Protein AF-A0AAV2RUH4-F1 (afdb_monomer_lite)

Radius o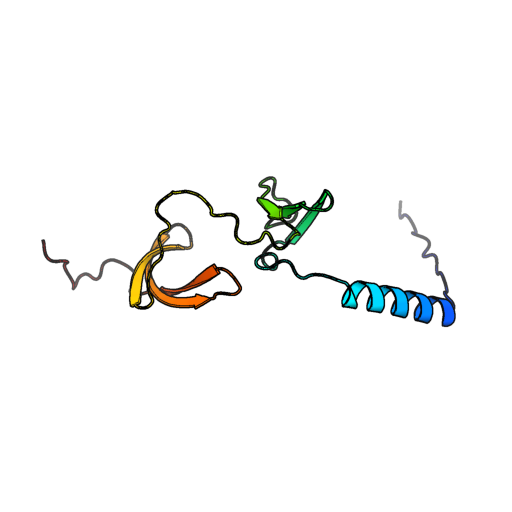f gyration: 24.61 Å; chains: 1; bounding box: 51×35×74 Å

Structure (mmCIF, N/CA/C/O backbone):
data_AF-A0AAV2RUH4-F1
#
_entry.id   AF-A0AAV2RUH4-F1
#
loop_
_atom_site.group_PDB
_atom_site.id
_atom_site.type_symbol
_atom_site.label_atom_id
_atom_site.label_alt_id
_atom_site.label_comp_id
_atom_site.label_asym_id
_atom_site.label_entity_id
_atom_site.label_seq_id
_atom_site.pdbx_PDB_ins_code
_atom_site.Cartn_x
_atom_site.Cartn_y
_atom_site.Cartn_z
_atom_site.occupancy
_atom_site.B_iso_or_equiv
_atom_site.auth_seq_id
_atom_site.auth_comp_id
_atom_site.auth_asym_id
_atom_site.auth_atom_id
_atom_site.pdbx_PDB_model_num
ATOM 1 N N . MET A 1 1 ? 23.364 14.547 37.723 1.00 44.81 1 MET A N 1
ATOM 2 C CA . MET A 1 1 ? 22.015 14.873 38.235 1.00 44.81 1 MET A CA 1
ATOM 3 C C . MET A 1 1 ? 21.035 13.897 37.581 1.00 44.81 1 MET A C 1
ATOM 5 O O . MET A 1 1 ? 20.852 13.983 36.377 1.00 44.81 1 MET A O 1
ATOM 9 N N . LYS A 1 2 ? 20.534 12.875 38.295 1.00 50.53 2 LYS A N 1
ATOM 10 C CA . LYS A 1 2 ? 19.607 11.876 37.722 1.00 50.53 2 LYS A CA 1
ATOM 11 C C . LYS A 1 2 ? 18.180 12.413 37.831 1.00 50.53 2 LYS A C 1
ATOM 13 O O . LYS A 1 2 ? 17.693 12.605 38.940 1.00 50.53 2 LYS A O 1
ATOM 18 N N . ILE A 1 3 ? 17.533 12.666 36.697 1.00 58.00 3 ILE A N 1
ATOM 19 C CA . ILE A 1 3 ? 16.111 13.018 36.646 1.00 58.00 3 ILE A CA 1
ATOM 20 C C . ILE A 1 3 ? 15.331 11.728 36.913 1.00 58.00 3 ILE A C 1
ATOM 22 O O . ILE A 1 3 ? 15.290 10.832 36.073 1.00 58.00 3 ILE A O 1
ATOM 26 N N . LEU A 1 4 ? 14.767 11.600 38.112 1.00 60.28 4 LEU A N 1
ATOM 27 C CA . LEU A 1 4 ? 13.816 10.538 38.429 1.00 60.28 4 LEU A CA 1
ATOM 28 C C . LEU A 1 4 ? 12.489 10.882 37.746 1.00 60.28 4 LEU A C 1
ATOM 30 O O . LEU A 1 4 ? 11.721 11.704 38.241 1.00 60.28 4 LEU A O 1
ATOM 34 N N . VAL A 1 5 ? 12.236 10.279 36.584 1.00 73.69 5 VAL A N 1
ATOM 35 C CA . VAL A 1 5 ? 10.943 10.393 35.901 1.00 73.69 5 VAL A CA 1
ATOM 36 C C . VAL A 1 5 ? 9.909 9.633 36.731 1.00 73.69 5 VAL A C 1
ATOM 38 O O . VAL A 1 5 ? 9.961 8.410 36.855 1.00 73.69 5 VAL A O 1
ATOM 41 N N . LYS A 1 6 ? 8.985 10.368 37.354 1.00 79.44 6 LYS A N 1
ATOM 42 C CA . LYS A 1 6 ? 7.895 9.800 38.151 1.00 79.44 6 LYS A CA 1
ATOM 43 C C . LYS A 1 6 ? 6.882 9.154 37.204 1.00 79.44 6 LYS A C 1
ATOM 45 O O . LYS A 1 6 ? 6.130 9.856 36.534 1.00 79.44 6 LYS A O 1
ATOM 50 N N . ILE A 1 7 ? 6.867 7.824 37.146 1.00 79.88 7 ILE A N 1
ATOM 51 C CA . ILE A 1 7 ? 5.906 7.076 36.325 1.00 79.88 7 ILE A CA 1
ATOM 52 C C . ILE A 1 7 ? 4.499 7.324 36.879 1.00 79.88 7 ILE A C 1
ATOM 54 O O . ILE A 1 7 ? 4.188 6.949 38.011 1.00 79.88 7 ILE A O 1
ATOM 58 N N . THR A 1 8 ? 3.661 7.986 36.086 1.00 83.88 8 THR A N 1
ATOM 59 C CA . THR A 1 8 ? 2.248 8.224 36.391 1.00 83.88 8 THR A CA 1
ATOM 60 C C . THR A 1 8 ? 1.438 7.051 35.847 1.00 83.88 8 THR A C 1
ATOM 62 O O . THR A 1 8 ? 1.602 6.675 34.689 1.00 83.88 8 THR A O 1
ATOM 65 N N . LYS A 1 9 ? 0.603 6.436 36.688 1.00 84.62 9 LYS A N 1
ATOM 66 C CA . LYS A 1 9 ? -0.312 5.370 36.267 1.00 84.62 9 LYS A CA 1
ATOM 67 C C . LYS A 1 9 ? -1.702 5.962 36.107 1.00 84.62 9 LYS A C 1
ATOM 69 O O . LYS A 1 9 ? -2.165 6.666 37.002 1.00 84.62 9 LYS A O 1
ATOM 74 N N . PHE A 1 10 ? -2.348 5.636 34.999 1.00 85.12 10 PHE A N 1
ATOM 75 C CA . PHE A 1 10 ? -3.746 5.950 34.746 1.00 85.12 10 PHE A CA 1
ATOM 76 C C . PHE A 1 10 ? -4.509 4.636 34.634 1.00 85.12 10 PHE A C 1
ATOM 78 O O . PHE A 1 10 ? -3.966 3.638 34.159 1.00 85.12 10 PHE A O 1
ATOM 85 N N . TYR A 1 11 ? -5.745 4.642 35.112 1.00 87.94 11 TYR A N 1
ATOM 86 C CA . TYR A 1 11 ? -6.662 3.517 35.011 1.00 87.94 11 TYR A CA 1
ATOM 87 C C . TYR A 1 11 ? -7.852 3.971 34.176 1.00 87.94 11 TYR A C 1
ATOM 89 O O . TYR A 1 11 ? -8.235 5.139 34.230 1.00 87.94 11 TYR A O 1
ATOM 97 N N . THR A 1 12 ? -8.408 3.053 33.403 1.00 92.06 12 THR A N 1
ATOM 98 C CA . THR A 1 12 ? -9.598 3.276 32.584 1.00 92.06 12 THR A CA 1
ATOM 99 C C . THR A 1 12 ? -10.623 2.211 32.942 1.00 92.06 12 THR A C 1
ATOM 101 O O . THR A 1 12 ? -10.251 1.143 33.444 1.00 92.06 12 THR A O 1
ATOM 104 N N . SER A 1 13 ? -11.904 2.522 32.769 1.00 94.69 13 SER A N 1
ATOM 105 C CA . SER A 1 13 ? -12.959 1.547 33.014 1.00 94.69 13 SER A CA 1
ATOM 106 C C . SER A 1 13 ? -13.032 0.539 31.864 1.00 94.69 13 SER A C 1
ATOM 108 O O . SER A 1 13 ? -12.557 0.793 30.758 1.00 94.69 13 SER A O 1
ATOM 110 N N . TYR A 1 14 ? -13.637 -0.619 32.122 1.00 94.62 14 TYR A N 1
ATOM 111 C CA . TYR A 1 14 ? -13.912 -1.589 31.061 1.00 94.62 14 TYR A CA 1
ATOM 112 C C . TYR A 1 14 ? -14.883 -1.018 30.015 1.00 94.62 14 TYR A C 1
ATOM 114 O O . TYR A 1 14 ? -14.706 -1.235 28.822 1.00 94.62 14 TYR A O 1
ATOM 122 N N . GLU A 1 15 ? -15.854 -0.224 30.466 1.00 95.44 15 GLU A N 1
ATOM 123 C CA . GLU A 1 15 ? -16.843 0.447 29.617 1.00 95.44 15 GLU A CA 1
ATOM 124 C C . GLU A 1 15 ? -16.182 1.428 28.633 1.00 95.44 15 GLU A C 1
ATOM 126 O O . GLU A 1 15 ? -16.563 1.487 27.464 1.00 95.44 15 GLU A O 1
ATOM 131 N N . ASP A 1 16 ? -15.154 2.163 29.074 1.00 93.44 16 ASP A N 1
ATOM 132 C CA . ASP A 1 16 ? -14.375 3.053 28.203 1.00 93.44 16 ASP A CA 1
ATOM 133 C C . ASP A 1 16 ? -13.618 2.265 27.124 1.00 93.44 16 ASP A C 1
ATOM 135 O O . ASP A 1 16 ? -13.569 2.688 25.968 1.00 93.44 16 ASP A O 1
ATOM 139 N N . ILE A 1 17 ? -13.049 1.108 27.489 1.00 93.75 17 ILE A N 1
ATOM 140 C CA . ILE A 1 17 ? -12.335 0.228 26.552 1.00 93.75 17 ILE A CA 1
ATOM 141 C C . ILE A 1 17 ? -13.299 -0.297 25.489 1.00 93.75 17 ILE A C 1
ATOM 143 O O . ILE A 1 17 ? -13.013 -0.182 24.299 1.00 93.75 17 ILE A O 1
ATOM 147 N N . GLU A 1 18 ? -14.448 -0.828 25.907 1.00 96.25 18 GLU A N 1
ATOM 148 C CA . GLU A 1 18 ? -15.460 -1.384 25.003 1.00 96.25 18 GLU A CA 1
ATOM 149 C C . GLU A 1 18 ? -16.012 -0.311 24.051 1.00 96.25 18 GLU A C 1
ATOM 151 O O . GLU A 1 18 ? -16.189 -0.539 22.851 1.00 96.25 18 GLU A O 1
ATOM 156 N N . LYS A 1 19 ? -16.236 0.904 24.559 1.00 95.56 19 LYS A N 1
ATOM 157 C CA . LYS A 1 19 ? -16.671 2.035 23.738 1.00 95.56 19 LYS A CA 1
ATOM 158 C C . LYS A 1 19 ? -15.637 2.396 22.671 1.00 95.56 19 LYS A C 1
ATOM 160 O O . LYS A 1 19 ? -16.009 2.584 21.512 1.00 95.56 19 LYS A O 1
ATOM 165 N N . GLU A 1 20 ? -14.359 2.489 23.031 1.00 94.94 20 GLU A N 1
ATOM 166 C CA . GLU A 1 20 ? -13.296 2.792 22.068 1.00 94.94 20 GLU A CA 1
ATOM 167 C C . GLU A 1 20 ? -13.091 1.664 21.054 1.00 94.94 20 GLU A C 1
ATOM 169 O O . GLU A 1 20 ? -12.915 1.937 19.866 1.00 94.94 20 GLU A O 1
ATOM 174 N N . GLU A 1 21 ? -13.190 0.405 21.483 1.00 95.12 21 GLU A N 1
ATOM 175 C CA . GLU A 1 21 ? -13.125 -0.757 20.595 1.00 95.12 21 GLU A CA 1
ATOM 176 C C . GLU A 1 21 ? -14.215 -0.690 19.517 1.00 95.12 21 GLU A C 1
ATOM 178 O O . GLU A 1 21 ? -13.927 -0.823 18.324 1.00 95.12 21 GLU A O 1
ATOM 183 N N . ASN A 1 22 ? -15.450 -0.363 19.906 1.00 95.81 22 ASN A N 1
ATOM 184 C CA . ASN A 1 22 ? -16.552 -0.171 18.966 1.00 95.81 22 ASN A CA 1
ATOM 185 C C . ASN A 1 22 ? -16.283 0.974 17.975 1.00 95.81 22 ASN A C 1
ATOM 187 O O . ASN A 1 22 ? -16.479 0.806 16.771 1.00 95.81 22 ASN A O 1
ATOM 191 N N . ILE A 1 23 ? -15.762 2.116 18.439 1.00 94.94 23 ILE A N 1
ATOM 192 C CA . ILE A 1 23 ? -15.433 3.261 17.571 1.00 94.94 23 ILE A CA 1
ATOM 193 C C . ILE A 1 23 ? -14.305 2.907 16.588 1.00 94.94 23 ILE A C 1
ATOM 195 O O . ILE A 1 23 ? -14.308 3.354 15.437 1.00 94.94 23 ILE A O 1
ATOM 199 N N . VAL A 1 24 ? -13.305 2.137 17.020 1.00 94.38 24 VAL A N 1
ATOM 200 C CA . VAL A 1 24 ? -12.217 1.671 16.148 1.00 94.38 24 VAL A CA 1
ATOM 201 C C . VAL A 1 24 ? -12.748 0.693 15.102 1.00 94.38 24 VAL A C 1
ATOM 203 O O . VAL A 1 24 ? -12.446 0.866 13.922 1.00 94.38 24 VAL A O 1
ATOM 206 N N . ASN A 1 25 ? -13.587 -0.266 15.495 1.00 94.38 25 ASN A N 1
ATOM 207 C CA . ASN A 1 25 ? -14.193 -1.240 14.583 1.00 94.38 25 ASN A CA 1
ATOM 208 C C . ASN A 1 25 ? -15.122 -0.576 13.557 1.00 94.38 25 ASN A C 1
ATOM 210 O O . ASN A 1 25 ? -15.081 -0.889 12.363 1.00 94.38 25 ASN A O 1
ATOM 214 N N . GLU A 1 26 ? -15.920 0.402 13.984 1.00 94.81 26 GLU A N 1
ATOM 215 C CA . GLU A 1 26 ? -16.731 1.212 13.078 1.00 94.81 26 GLU A CA 1
ATOM 216 C C . GLU A 1 26 ? -15.880 2.011 12.093 1.00 94.81 26 GLU A C 1
ATOM 218 O O . GLU A 1 26 ? -16.200 2.073 10.907 1.00 94.81 26 GLU A O 1
ATOM 223 N N . ARG A 1 27 ? -14.790 2.630 12.563 1.00 90.75 27 ARG A N 1
ATOM 224 C CA . ARG A 1 27 ? -13.871 3.341 11.671 1.00 90.75 27 ARG A CA 1
ATOM 225 C C . ARG A 1 27 ? -13.271 2.374 10.669 1.00 90.75 27 ARG A C 1
ATOM 227 O O . ARG A 1 27 ? -13.384 2.630 9.479 1.00 90.75 27 ARG A O 1
ATOM 234 N N . PHE A 1 28 ? -12.711 1.259 11.133 1.00 90.31 28 PHE A N 1
ATOM 235 C CA . PHE A 1 28 ? -12.067 0.253 10.292 1.00 90.31 28 PHE A CA 1
ATOM 236 C C . PHE A 1 28 ? -13.007 -0.296 9.212 1.00 90.31 28 PHE A C 1
ATOM 238 O O . PHE A 1 28 ? -12.633 -0.354 8.046 1.00 90.31 28 PHE A O 1
ATOM 245 N N . SER A 1 29 ? -14.254 -0.616 9.569 1.00 89.75 29 SER A N 1
ATOM 246 C CA . SER A 1 29 ? -15.260 -1.101 8.611 1.00 89.75 29 SER A CA 1
ATOM 247 C C . SER A 1 29 ? -15.685 -0.059 7.569 1.00 89.75 29 SER A C 1
ATOM 249 O O . SER A 1 29 ? -16.043 -0.429 6.453 1.00 89.75 29 SER A O 1
ATOM 251 N N . LYS A 1 30 ? -15.619 1.237 7.898 1.00 87.00 30 LYS A N 1
ATOM 252 C CA . LYS A 1 30 ? -15.915 2.351 6.979 1.00 87.00 30 LYS A CA 1
ATOM 253 C C . LYS A 1 30 ? -14.684 2.831 6.192 1.00 87.00 30 LYS A C 1
ATOM 255 O O . LYS A 1 30 ? -14.819 3.710 5.342 1.00 87.00 30 LYS A O 1
ATOM 260 N N . CYS A 1 31 ? -13.489 2.305 6.475 1.00 83.25 31 CYS A N 1
ATOM 261 C CA . CYS A 1 31 ? -12.257 2.694 5.787 1.00 83.25 31 CYS A CA 1
ATOM 262 C C . CYS A 1 31 ? -12.272 2.260 4.319 1.00 83.25 31 CYS A C 1
ATOM 264 O O . CYS A 1 31 ? -12.768 1.190 3.974 1.00 83.25 31 CYS A O 1
ATOM 266 N N . ILE A 1 32 ? -11.626 3.053 3.465 1.00 80.75 32 ILE A N 1
ATOM 267 C CA . ILE A 1 32 ? -11.335 2.689 2.077 1.00 80.75 32 ILE A CA 1
ATOM 268 C C . ILE A 1 32 ? -9.834 2.431 1.970 1.00 80.75 32 ILE A C 1
ATOM 270 O O . ILE A 1 32 ? -9.022 3.246 2.411 1.00 80.75 32 ILE A O 1
ATOM 274 N N . THR A 1 33 ? -9.457 1.297 1.386 1.00 81.44 33 THR A N 1
ATOM 275 C CA . THR A 1 33 ? -8.063 1.009 1.051 1.00 81.44 33 THR A CA 1
ATOM 276 C C . THR A 1 33 ? -7.682 1.731 -0.237 1.00 81.44 33 THR A C 1
ATOM 278 O O . THR A 1 33 ? -8.385 1.646 -1.243 1.00 81.44 33 THR A O 1
ATOM 281 N N . ILE A 1 34 ? -6.551 2.435 -0.218 1.00 81.12 34 ILE A N 1
ATOM 282 C CA . ILE A 1 34 ? -6.008 3.101 -1.405 1.00 81.12 34 ILE A CA 1
ATOM 283 C C . ILE A 1 34 ? -4.964 2.152 -2.022 1.00 81.12 34 ILE A C 1
ATOM 285 O O . ILE A 1 34 ? -3.963 1.856 -1.359 1.00 81.12 34 ILE A O 1
ATOM 289 N N . PRO A 1 35 ? -5.172 1.622 -3.239 1.00 76.00 35 PRO A N 1
ATOM 290 C CA . PRO A 1 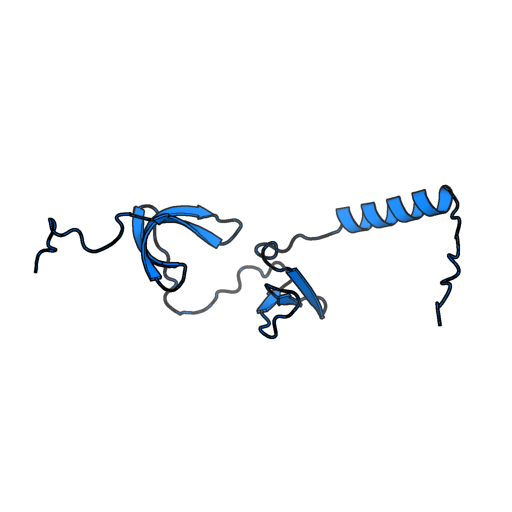35 ? -4.238 0.681 -3.860 1.00 76.00 35 PRO A CA 1
ATOM 291 C C . PRO A 1 35 ? -2.861 1.321 -4.098 1.00 76.00 35 PRO A C 1
ATOM 293 O O . PRO A 1 35 ? -2.723 2.542 -4.176 1.00 76.00 35 PRO A O 1
ATOM 296 N N . GLY A 1 36 ? -1.812 0.494 -4.144 1.00 76.38 36 GLY A N 1
ATOM 297 C CA . GLY A 1 36 ? -0.431 0.952 -4.357 1.00 76.38 36 GLY A CA 1
ATOM 298 C C . GLY A 1 36 ? 0.195 1.745 -3.198 1.00 76.38 36 GLY A C 1
ATOM 299 O O . GLY A 1 36 ? 1.325 2.209 -3.323 1.00 76.38 36 GLY A O 1
ATOM 300 N N . THR A 1 37 ? -0.495 1.898 -2.058 1.00 81.12 37 THR A N 1
ATOM 301 C CA . THR A 1 37 ? 0.011 2.695 -0.923 1.00 81.12 37 THR A CA 1
ATOM 302 C C . THR A 1 37 ? 0.810 1.913 0.120 1.00 81.12 37 THR A C 1
ATOM 304 O O . THR A 1 37 ? 1.475 2.513 0.959 1.00 81.12 37 THR A O 1
ATOM 307 N N . ARG A 1 38 ? 0.816 0.575 0.056 1.00 80.50 38 ARG A N 1
ATOM 308 C CA . ARG A 1 38 ? 1.487 -0.288 1.052 1.00 80.50 38 ARG A CA 1
ATOM 309 C C . ARG A 1 38 ? 3.004 -0.099 1.135 1.00 80.50 38 ARG A C 1
ATOM 311 O O . ARG A 1 38 ? 3.584 -0.424 2.163 1.00 80.50 38 ARG A O 1
ATOM 318 N N . LYS A 1 39 ? 3.638 0.388 0.065 1.00 83.38 39 LYS A N 1
ATOM 319 C CA . LYS A 1 39 ? 5.092 0.604 0.012 1.00 83.38 39 LYS A CA 1
ATOM 320 C C . LYS A 1 39 ? 5.558 1.852 0.769 1.00 83.38 39 LYS A C 1
ATOM 322 O O . LYS A 1 39 ? 6.747 1.983 1.032 1.00 83.38 39 LYS A O 1
ATOM 327 N N . TYR A 1 40 ? 4.646 2.764 1.105 1.00 86.62 40 TYR A N 1
ATOM 328 C CA . TYR A 1 40 ? 4.991 4.029 1.747 1.00 86.62 40 TYR A CA 1
ATOM 329 C C . TYR A 1 40 ? 4.943 3.913 3.271 1.00 86.62 40 TYR A C 1
ATOM 331 O O . TYR A 1 40 ? 4.075 3.253 3.840 1.00 86.62 40 TYR A O 1
ATOM 339 N N . HIS A 1 41 ? 5.865 4.602 3.935 1.00 87.31 41 HIS A N 1
ATOM 340 C CA . HIS A 1 41 ? 6.042 4.548 5.385 1.00 87.31 41 HIS A CA 1
ATOM 341 C C . HIS A 1 41 ? 5.377 5.723 6.120 1.00 87.31 41 HIS A C 1
ATOM 343 O O . HIS A 1 41 ? 5.199 5.689 7.339 1.00 87.31 41 HIS A O 1
ATOM 349 N N . LYS A 1 42 ? 5.014 6.792 5.400 1.00 87.38 42 LYS A N 1
ATOM 350 C CA . LYS A 1 42 ? 4.418 8.001 5.980 1.00 87.38 42 LYS A CA 1
ATOM 351 C C . LYS A 1 42 ? 3.335 8.567 5.071 1.00 87.38 42 LYS A C 1
ATOM 353 O O . LYS A 1 42 ? 3.507 8.649 3.857 1.00 87.38 42 LYS A O 1
ATOM 358 N N . PHE A 1 43 ? 2.258 9.019 5.707 1.00 89.12 43 PHE A N 1
ATOM 359 C CA . PHE A 1 43 ? 1.076 9.583 5.067 1.00 89.12 43 PHE A CA 1
ATOM 360 C C . PHE A 1 43 ? 0.754 10.934 5.697 1.00 89.12 43 PHE A C 1
ATOM 362 O O . PHE A 1 43 ? 0.696 11.051 6.921 1.00 89.12 43 PHE A O 1
ATOM 369 N N . VAL A 1 44 ? 0.549 11.957 4.872 1.00 88.81 44 VAL A N 1
ATOM 370 C CA . VAL A 1 44 ? 0.113 13.282 5.327 1.00 88.81 44 VAL A CA 1
ATOM 371 C C . VAL A 1 44 ? -1.089 13.700 4.497 1.00 88.81 44 VAL A C 1
ATOM 373 O O . VAL A 1 44 ? -0.976 13.916 3.292 1.00 88.81 44 VAL A O 1
ATOM 376 N N . CYS A 1 45 ? -2.250 13.810 5.136 1.00 86.88 45 CYS A N 1
ATOM 377 C CA . CYS A 1 45 ? -3.463 14.268 4.468 1.00 86.88 45 CYS A CA 1
ATOM 378 C C . CYS A 1 45 ? -3.297 15.724 4.019 1.00 86.88 45 CYS A C 1
ATOM 380 O O . CYS A 1 45 ? -2.915 16.576 4.821 1.00 86.88 45 CYS A O 1
ATOM 382 N N . ILE A 1 46 ? -3.587 16.007 2.746 1.00 86.50 46 ILE A N 1
ATOM 383 C CA . ILE A 1 46 ? -3.634 17.383 2.230 1.00 86.50 46 ILE A CA 1
ATOM 384 C C . ILE A 1 46 ? -5.067 17.900 2.333 1.00 86.50 46 ILE A C 1
ATOM 386 O O . ILE A 1 46 ? -5.311 18.984 2.855 1.00 86.50 46 ILE A O 1
ATOM 390 N N . ASN A 1 47 ? -6.012 17.117 1.814 1.00 84.06 47 ASN A N 1
ATOM 391 C CA . ASN A 1 47 ? -7.436 17.420 1.770 1.00 84.06 47 ASN A CA 1
ATOM 392 C C . ASN A 1 47 ? -8.245 16.110 1.685 1.00 84.06 47 ASN A C 1
ATOM 394 O O . ASN A 1 47 ? -7.685 15.017 1.749 1.00 84.06 47 ASN A O 1
ATOM 398 N N . GLU A 1 48 ? -9.565 16.218 1.535 1.00 80.81 48 GLU A N 1
ATOM 399 C CA . GLU A 1 48 ? -10.489 15.072 1.488 1.00 80.81 48 GLU A CA 1
ATOM 400 C C . GLU A 1 48 ? -10.273 14.137 0.287 1.00 80.81 48 GLU A C 1
ATOM 402 O O . GLU A 1 48 ? -10.762 13.009 0.288 1.00 80.81 48 GLU A O 1
ATOM 407 N N . SER A 1 49 ? -9.546 14.583 -0.741 1.00 81.38 49 SER A N 1
ATOM 408 C CA . SER A 1 49 ? -9.326 13.826 -1.973 1.00 81.38 49 SER A CA 1
ATOM 409 C C . SER A 1 49 ? -7.873 13.424 -2.210 1.00 81.38 49 SER A C 1
ATOM 411 O O . SER A 1 49 ? -7.638 12.606 -3.095 1.00 81.38 49 SER A O 1
ATOM 413 N N . LYS A 1 50 ? -6.901 13.939 -1.446 1.00 85.50 50 LYS A N 1
ATOM 414 C CA . LYS A 1 50 ? -5.466 13.725 -1.681 1.00 85.50 50 LYS A CA 1
ATOM 415 C C . LYS A 1 50 ? -4.656 13.528 -0.404 1.00 85.50 50 LYS A C 1
ATOM 417 O O . LYS A 1 50 ? -4.817 14.235 0.596 1.00 85.50 50 LYS A O 1
ATOM 422 N N . ILE A 1 51 ? -3.682 12.630 -0.506 1.00 90.12 51 ILE A N 1
ATOM 423 C CA . ILE A 1 51 ? -2.651 12.376 0.500 1.00 90.12 51 ILE A CA 1
ATOM 424 C C . ILE A 1 51 ? -1.256 12.546 -0.097 1.00 90.12 51 ILE A C 1
ATOM 426 O O . ILE A 1 51 ? -1.015 12.210 -1.253 1.00 90.12 51 ILE A O 1
ATOM 430 N N . LYS A 1 52 ? -0.322 13.022 0.724 1.00 90.06 52 LYS A N 1
ATOM 431 C CA . LYS A 1 52 ? 1.116 12.915 0.477 1.00 90.06 52 LYS A CA 1
ATOM 432 C C . LYS A 1 52 ? 1.616 11.597 1.027 1.00 90.06 52 LYS A C 1
ATOM 434 O O . LYS A 1 52 ? 1.307 11.257 2.171 1.00 90.06 52 LYS A O 1
ATOM 439 N N . VAL A 1 53 ? 2.411 10.903 0.232 1.00 88.88 53 VAL A N 1
ATOM 440 C CA . VAL A 1 53 ? 3.039 9.636 0.583 1.00 88.88 53 VAL A CA 1
ATOM 441 C C . VAL A 1 53 ? 4.554 9.759 0.476 1.00 88.88 53 VAL A C 1
ATOM 443 O O . VAL A 1 53 ? 5.068 10.478 -0.381 1.00 88.88 53 VAL A O 1
ATOM 446 N N . PHE A 1 54 ? 5.257 9.082 1.380 1.00 88.44 54 PHE A N 1
ATOM 447 C CA . PHE A 1 54 ? 6.717 9.078 1.442 1.00 88.44 54 PHE A CA 1
ATOM 448 C C . PHE A 1 54 ? 7.204 7.640 1.603 1.00 88.44 54 PHE A C 1
ATOM 450 O O . PHE A 1 54 ? 6.672 6.901 2.438 1.00 88.44 54 PHE A O 1
ATOM 457 N N . GLU A 1 55 ? 8.218 7.243 0.837 1.00 84.88 55 GLU A N 1
ATOM 458 C CA . GLU A 1 55 ? 8.785 5.890 0.920 1.00 84.88 55 GLU A CA 1
ATOM 459 C C . GLU A 1 55 ? 9.459 5.645 2.276 1.00 84.88 55 GLU A C 1
ATOM 461 O O . GLU A 1 55 ? 9.307 4.576 2.862 1.00 84.88 55 GLU A O 1
ATOM 466 N N . ILE A 1 56 ? 10.114 6.666 2.837 1.00 84.25 56 ILE A N 1
ATOM 467 C CA . ILE A 1 56 ? 10.745 6.626 4.162 1.00 84.25 56 ILE A CA 1
ATOM 468 C C . ILE A 1 56 ? 10.361 7.857 4.994 1.00 84.25 56 ILE A C 1
ATOM 470 O O . ILE A 1 56 ? 10.087 8.932 4.468 1.00 84.25 56 ILE A O 1
ATOM 474 N N . SER A 1 57 ? 10.354 7.730 6.327 1.00 80.25 57 SER A N 1
ATOM 475 C CA . SER A 1 57 ? 9.922 8.815 7.235 1.00 80.25 57 SER A CA 1
ATOM 476 C C . SER A 1 57 ? 10.723 10.114 7.102 1.00 80.25 57 SER A C 1
ATOM 478 O O . SER A 1 57 ? 10.195 11.189 7.402 1.00 80.25 57 SER A O 1
ATOM 480 N N . SER A 1 58 ? 11.989 9.991 6.701 1.00 79.56 58 SER A N 1
ATOM 481 C CA . SER A 1 58 ? 12.953 11.084 6.559 1.00 79.56 58 SER A CA 1
ATOM 482 C C . SER A 1 58 ? 13.054 11.622 5.132 1.00 79.56 58 SER A C 1
ATOM 484 O O . SER A 1 58 ? 13.885 12.492 4.900 1.00 79.56 58 SER A O 1
ATOM 486 N N . ASP A 1 59 ? 12.267 11.097 4.187 1.00 78.31 59 ASP A N 1
ATOM 487 C CA . ASP A 1 59 ? 12.331 11.553 2.801 1.00 78.31 59 ASP 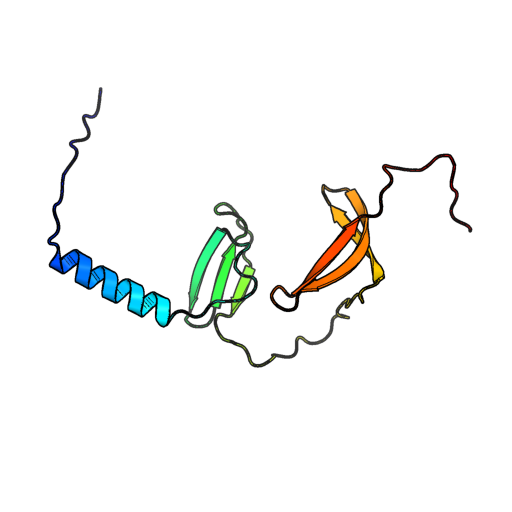A CA 1
ATOM 488 C C . ASP A 1 59 ? 11.763 12.967 2.660 1.00 78.31 59 ASP A C 1
ATOM 490 O O . ASP A 1 59 ? 10.756 13.323 3.285 1.00 78.31 59 ASP A O 1
ATOM 494 N N . GLU A 1 60 ? 12.398 13.752 1.798 1.00 75.62 60 GLU A N 1
ATOM 495 C CA . GLU A 1 60 ? 11.886 15.047 1.346 1.00 75.62 60 GLU A CA 1
ATOM 496 C C . GLU A 1 60 ? 11.088 14.900 0.046 1.00 75.62 60 GLU A C 1
ATOM 498 O O . GLU A 1 60 ? 10.250 15.750 -0.265 1.00 75.62 60 GLU A O 1
ATOM 503 N N . ASN A 1 61 ? 11.308 13.804 -0.692 1.00 76.38 61 ASN A N 1
ATOM 504 C CA . ASN A 1 61 ? 10.579 13.514 -1.916 1.00 76.38 61 ASN A CA 1
ATOM 505 C C . ASN A 1 61 ? 9.143 13.106 -1.583 1.00 76.38 61 ASN A C 1
ATOM 507 O O . ASN A 1 61 ? 8.892 12.189 -0.799 1.00 76.38 61 ASN A O 1
ATOM 511 N N . VAL A 1 62 ? 8.195 13.824 -2.180 1.00 80.56 62 VAL A N 1
ATOM 512 C CA . VAL A 1 62 ? 6.764 13.683 -1.914 1.00 80.56 62 VAL A CA 1
ATOM 513 C C . VAL A 1 62 ? 6.080 13.183 -3.174 1.00 80.56 62 VAL A C 1
ATOM 515 O O . VAL A 1 62 ? 6.118 13.857 -4.202 1.00 80.56 62 VAL A O 1
ATOM 518 N N . GLU A 1 63 ? 5.389 12.052 -3.071 1.00 82.44 63 GLU A N 1
ATOM 519 C CA . GLU A 1 63 ? 4.379 11.657 -4.053 1.00 82.44 63 GLU A CA 1
ATOM 520 C C . GLU A 1 63 ? 2.991 12.064 -3.545 1.00 82.44 63 GLU A C 1
ATOM 522 O O . GLU A 1 63 ? 2.705 11.998 -2.348 1.00 82.44 63 GLU A O 1
ATOM 527 N N . GLU A 1 64 ? 2.102 12.477 -4.447 1.00 85.56 64 GLU A N 1
ATOM 528 C CA . GLU A 1 64 ? 0.694 12.717 -4.125 1.00 85.56 64 GLU A CA 1
ATOM 529 C C . GLU A 1 64 ? -0.159 11.577 -4.683 1.00 85.56 64 GLU A C 1
ATOM 531 O O . GLU A 1 64 ? -0.044 11.213 -5.853 1.00 85.56 64 GLU A O 1
ATOM 536 N N . LYS A 1 65 ? -1.036 11.015 -3.849 1.00 80.94 65 LYS A N 1
ATOM 537 C CA . LYS A 1 65 ? -2.009 9.991 -4.247 1.00 80.94 65 LYS A CA 1
ATOM 538 C C . LYS A 1 65 ? -3.425 10.492 -3.996 1.00 80.94 65 LYS A C 1
ATOM 540 O O . LYS A 1 65 ? -3.706 11.099 -2.960 1.00 80.94 65 LYS A O 1
ATOM 545 N N . CYS A 1 66 ? -4.320 10.222 -4.941 1.00 79.69 66 CYS A N 1
ATOM 546 C CA . CYS A 1 66 ? -5.742 10.504 -4.790 1.00 79.69 66 CYS A CA 1
ATOM 547 C C . CYS A 1 66 ? -6.418 9.416 -3.938 1.00 79.69 66 CYS A C 1
ATOM 549 O O . CYS A 1 66 ? -6.162 8.226 -4.103 1.00 79.69 66 CYS A O 1
ATOM 551 N N . ILE A 1 67 ? -7.263 9.847 -3.002 1.00 74.19 67 ILE A N 1
ATOM 552 C CA . ILE A 1 67 ? -8.043 9.005 -2.079 1.00 74.19 67 ILE A CA 1
ATOM 553 C C . ILE A 1 67 ? -9.312 8.491 -2.767 1.00 74.19 67 ILE A C 1
ATOM 555 O O . ILE A 1 67 ? -9.810 7.410 -2.456 1.00 74.19 67 ILE A O 1
ATOM 559 N N . GLN A 1 68 ? -9.853 9.274 -3.700 1.00 65.62 68 GLN A N 1
ATOM 560 C CA . GLN A 1 68 ? -11.048 8.900 -4.443 1.00 65.62 68 GLN A CA 1
ATOM 561 C C . GLN A 1 68 ? -10.684 7.879 -5.524 1.00 65.62 68 GLN A C 1
ATOM 563 O O . GLN A 1 68 ? -9.659 8.016 -6.191 1.00 65.62 68 GLN A O 1
ATOM 568 N N . LYS A 1 69 ? -11.549 6.871 -5.717 1.00 55.22 69 LYS A N 1
ATOM 569 C CA . LYS A 1 69 ? -11.617 6.121 -6.977 1.00 55.22 69 LYS A CA 1
ATOM 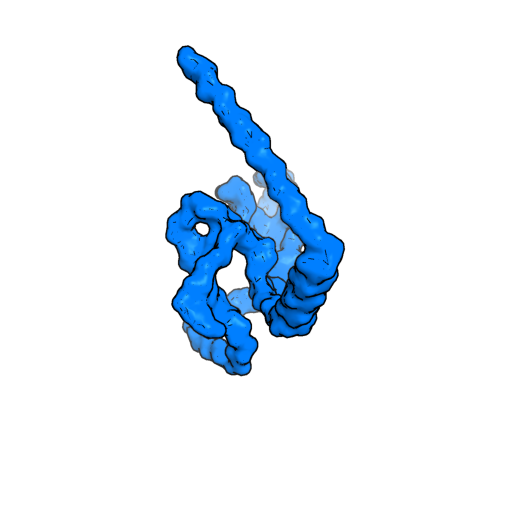570 C C . LYS A 1 69 ? -11.938 7.140 -8.064 1.00 55.22 69 LYS A C 1
ATOM 572 O O . LYS A 1 69 ? -13.104 7.422 -8.314 1.00 55.22 69 LYS A O 1
ATOM 577 N N . GLU A 1 70 ? -10.921 7.750 -8.651 1.00 48.34 70 GLU A N 1
ATOM 578 C CA . GLU A 1 70 ? -11.108 8.462 -9.901 1.00 48.34 70 GLU A CA 1
ATOM 579 C C . GLU A 1 70 ? -11.586 7.412 -10.905 1.00 48.34 70 GLU A C 1
ATOM 581 O O . GLU A 1 70 ? -10.886 6.435 -11.185 1.00 48.34 70 GLU A O 1
ATOM 586 N N . ASP A 1 71 ? -12.817 7.577 -11.388 1.00 43.75 71 ASP A N 1
ATOM 587 C CA . ASP A 1 71 ? -13.276 6.958 -12.622 1.00 43.75 71 ASP A CA 1
ATOM 588 C C . ASP A 1 71 ? -12.237 7.277 -13.692 1.00 43.75 71 ASP A C 1
ATOM 590 O O . ASP A 1 71 ? -12.224 8.385 -14.220 1.00 43.75 71 ASP A O 1
ATOM 594 N N . LYS A 1 72 ? -11.322 6.325 -13.921 1.00 41.03 72 LYS A N 1
ATOM 595 C CA . LYS A 1 72 ? -10.334 6.253 -15.005 1.00 41.03 72 LYS A CA 1
ATOM 596 C C . LYS A 1 72 ? -10.115 7.600 -15.699 1.00 41.03 72 LYS A C 1
ATOM 598 O O . LYS A 1 72 ? -10.525 7.786 -16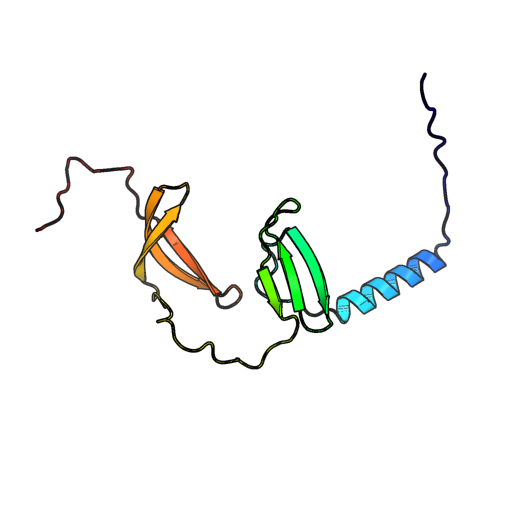.846 1.00 41.03 72 LYS A O 1
ATOM 603 N N . LEU A 1 73 ? -9.469 8.546 -15.018 1.00 39.72 73 LEU A N 1
ATOM 604 C CA . LEU A 1 73 ? -8.998 9.747 -15.689 1.00 39.72 73 LEU A CA 1
ATOM 605 C C . LEU A 1 73 ? -7.829 9.333 -16.574 1.00 39.72 73 LEU A C 1
ATOM 607 O O . LEU A 1 73 ? -6.711 9.109 -16.128 1.00 39.72 73 LEU A O 1
ATOM 611 N N . THR A 1 74 ? -8.177 9.153 -17.844 1.00 43.06 74 THR A N 1
ATOM 612 C CA . THR A 1 74 ? -7.326 8.937 -19.007 1.00 43.06 74 THR A CA 1
ATOM 613 C C . THR A 1 74 ? -6.047 9.770 -18.900 1.00 43.06 74 THR A C 1
ATOM 615 O O . THR A 1 74 ? -6.032 10.951 -19.247 1.00 43.06 74 THR A O 1
ATOM 618 N N . ILE A 1 75 ? -4.961 9.164 -18.414 1.00 42.03 75 ILE A N 1
ATOM 619 C CA . ILE A 1 75 ? -3.637 9.777 -18.479 1.00 42.03 75 ILE A CA 1
ATOM 620 C C . ILE A 1 75 ? -3.242 9.798 -19.955 1.00 42.03 75 ILE A C 1
ATOM 622 O O . ILE A 1 75 ? -2.976 8.777 -20.590 1.00 42.03 75 ILE A O 1
ATOM 626 N N . SER A 1 76 ? -3.283 11.006 -20.506 1.00 38.81 76 SER A N 1
ATOM 627 C CA . SER A 1 76 ? -2.856 11.351 -21.850 1.00 38.81 76 SER A CA 1
ATOM 628 C C . SER A 1 76 ? -1.359 11.085 -22.021 1.00 38.81 76 SER A C 1
ATOM 630 O O . SER A 1 76 ? -0.529 11.739 -21.399 1.00 38.81 76 SER A O 1
ATOM 632 N N . SER A 1 77 ? -1.038 10.177 -22.942 1.00 46.09 77 SER A N 1
ATOM 633 C CA . SER A 1 77 ? 0.088 10.288 -23.880 1.00 46.09 77 SER A CA 1
ATOM 634 C C . SER A 1 77 ? 1.466 10.669 -23.310 1.00 46.09 77 SER A C 1
ATOM 636 O O . SER A 1 77 ? 2.009 11.735 -23.594 1.00 46.09 77 SER A O 1
ATOM 638 N N . SER A 1 78 ? 2.119 9.717 -22.668 1.00 41.00 78 SER A N 1
ATOM 639 C CA . SER A 1 78 ? 3.470 9.325 -23.073 1.00 41.00 78 SER A CA 1
ATOM 640 C C . SER A 1 78 ? 3.398 7.817 -23.266 1.00 41.00 78 SER A C 1
ATOM 642 O O . SER A 1 78 ? 2.713 7.152 -22.499 1.00 41.00 78 SER A O 1
ATOM 644 N N . SER A 1 79 ? 3.938 7.294 -24.367 1.00 46.34 79 SER A N 1
ATOM 645 C CA . SER A 1 79 ? 3.808 5.891 -24.783 1.00 46.34 79 SER A CA 1
ATOM 646 C C . SER A 1 79 ? 4.011 4.958 -23.589 1.00 46.34 79 SER A C 1
ATOM 648 O O . SER A 1 79 ? 5.146 4.739 -23.169 1.00 46.34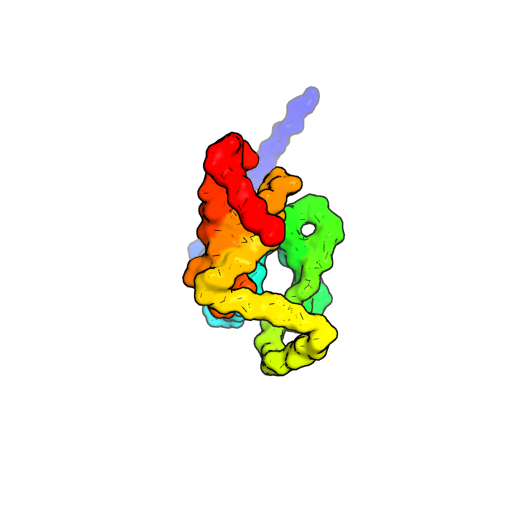 79 SER A O 1
ATOM 650 N N . ILE A 1 80 ? 2.899 4.484 -23.013 1.00 57.50 80 ILE A N 1
ATOM 651 C CA . ILE A 1 80 ? 2.905 3.652 -21.816 1.00 57.50 80 ILE A CA 1
ATOM 652 C C . ILE A 1 80 ? 3.638 2.397 -22.248 1.00 57.50 80 ILE A C 1
ATOM 654 O O . ILE A 1 80 ? 3.166 1.661 -23.117 1.00 57.50 80 ILE A O 1
ATOM 658 N N . PHE A 1 81 ? 4.844 2.216 -21.725 1.00 63.81 81 PHE A N 1
ATOM 659 C CA . PHE A 1 81 ? 5.603 1.006 -21.947 1.00 63.81 81 PHE A CA 1
ATOM 660 C C . PHE A 1 81 ? 4.818 -0.112 -21.262 1.00 63.81 81 PHE A C 1
ATOM 662 O O . PHE A 1 81 ? 4.854 -0.242 -20.043 1.00 63.81 81 PHE A O 1
ATOM 669 N N . GLN A 1 82 ? 4.019 -0.834 -22.049 1.00 72.94 82 GLN A N 1
ATOM 670 C CA . GLN A 1 82 ? 3.217 -1.973 -21.617 1.00 72.94 82 GLN A CA 1
ATOM 671 C C . GLN A 1 82 ? 3.925 -3.241 -22.091 1.00 72.94 82 GLN A C 1
ATOM 673 O O . GLN A 1 82 ? 3.598 -3.751 -23.168 1.00 72.94 82 GLN A O 1
ATOM 678 N N . PRO A 1 83 ? 4.945 -3.716 -21.357 1.00 74.00 83 PRO A N 1
ATOM 679 C CA . PRO A 1 83 ? 5.571 -4.978 -21.691 1.00 74.00 83 PRO A CA 1
ATOM 680 C C . PRO A 1 83 ? 4.547 -6.100 -21.506 1.00 74.00 83 PRO A C 1
ATOM 682 O O . PRO A 1 83 ? 3.757 -6.102 -20.560 1.00 74.00 83 PRO A O 1
ATOM 685 N N . LYS A 1 84 ? 4.535 -7.049 -22.435 1.00 79.88 84 LYS A N 1
ATOM 686 C CA . LYS A 1 84 ? 3.713 -8.254 -22.342 1.00 79.88 84 LYS A CA 1
ATOM 687 C C . LYS A 1 84 ? 4.469 -9.331 -21.575 1.00 79.88 84 LYS A C 1
ATOM 689 O O . LYS A 1 84 ? 5.699 -9.338 -21.535 1.00 79.88 84 LYS A O 1
ATOM 694 N N . ASN A 1 85 ? 3.734 -10.281 -21.001 1.00 81.25 85 ASN A N 1
ATOM 695 C CA . ASN A 1 85 ? 4.348 -11.472 -20.419 1.00 81.25 85 ASN A CA 1
ATOM 696 C C . ASN A 1 85 ? 5.193 -12.178 -21.493 1.00 81.25 85 ASN A C 1
ATOM 698 O O . ASN A 1 85 ? 4.706 -12.445 -22.594 1.00 81.25 85 ASN A O 1
ATOM 702 N N . GLY A 1 86 ? 6.451 -12.460 -21.168 1.00 80.94 86 GLY A N 1
ATOM 703 C CA . GLY A 1 86 ? 7.450 -13.006 -22.084 1.00 80.94 86 GLY A CA 1
ATOM 704 C C . GLY A 1 86 ? 8.345 -11.968 -22.773 1.00 80.94 86 GLY A C 1
ATOM 705 O O . GLY A 1 86 ? 9.300 -12.369 -23.438 1.00 80.94 86 GLY A O 1
ATOM 706 N N . ASP A 1 87 ? 8.099 -10.665 -22.607 1.00 82.62 87 ASP A N 1
ATOM 707 C CA . ASP A 1 87 ? 8.987 -9.632 -23.146 1.00 82.62 87 ASP A CA 1
ATOM 708 C C . ASP A 1 87 ? 10.276 -9.509 -22.319 1.00 82.62 87 ASP A C 1
ATOM 710 O O . ASP A 1 87 ? 10.289 -9.668 -21.093 1.00 82.62 87 ASP A O 1
ATOM 714 N N . PHE A 1 88 ? 11.375 -9.181 -23.002 1.00 83.94 88 PHE A N 1
ATOM 715 C CA . PHE A 1 88 ? 12.653 -8.869 -22.367 1.00 83.94 88 PHE A CA 1
ATOM 716 C C . PHE A 1 88 ? 12.747 -7.371 -22.089 1.00 83.94 88 PHE A C 1
ATOM 718 O O . PHE A 1 88 ? 12.600 -6.542 -22.988 1.00 83.94 88 PHE A O 1
ATOM 725 N N . VAL A 1 89 ? 13.053 -7.027 -20.844 1.00 84.50 89 VAL A N 1
ATOM 726 C CA . VAL A 1 89 ? 13.166 -5.652 -20.359 1.00 84.50 89 VAL A CA 1
ATOM 727 C C . VAL A 1 89 ? 14.533 -5.419 -19.722 1.00 84.50 89 VAL A C 1
ATOM 729 O O . VAL A 1 89 ? 15.151 -6.335 -19.179 1.00 84.50 89 VAL A O 1
ATOM 732 N N . VAL A 1 90 ? 15.030 -4.182 -19.793 1.00 82.25 90 VAL A N 1
ATOM 733 C CA . VAL A 1 90 ? 16.241 -3.772 -19.070 1.00 82.25 90 VAL A CA 1
ATOM 734 C C . VAL A 1 90 ? 15.823 -3.024 -17.813 1.00 82.25 90 VAL A C 1
ATOM 736 O O . VAL A 1 90 ? 15.203 -1.966 -17.893 1.00 82.25 90 VAL A O 1
ATOM 739 N N . CYS A 1 91 ? 16.192 -3.556 -16.655 1.00 78.12 91 CYS A N 1
ATOM 740 C CA . CYS A 1 91 ? 15.826 -3.025 -15.347 1.00 78.12 91 CYS A CA 1
ATOM 741 C C . CYS A 1 91 ? 17.074 -2.572 -14.594 1.00 78.12 91 CYS A C 1
ATOM 743 O O . CYS A 1 91 ? 18.143 -3.167 -14.722 1.00 78.12 91 CYS A O 1
ATOM 745 N N . THR A 1 92 ? 16.948 -1.528 -13.780 1.00 80.38 92 THR A N 1
ATOM 746 C CA . THR A 1 92 ? 18.048 -1.078 -12.918 1.00 80.38 92 THR A CA 1
ATOM 747 C C . THR A 1 92 ? 17.862 -1.671 -11.527 1.00 80.38 92 THR A C 1
ATOM 749 O O . THR A 1 92 ? 16.852 -1.411 -10.883 1.00 80.38 92 THR A O 1
ATOM 752 N N . TYR A 1 93 ? 18.834 -2.449 -11.054 1.00 78.81 93 TYR A N 1
ATOM 753 C CA . TYR A 1 93 ? 18.847 -3.023 -9.710 1.00 78.81 93 TYR A CA 1
ATOM 754 C C . TYR A 1 93 ? 20.245 -2.885 -9.105 1.00 78.81 93 TYR A C 1
ATOM 756 O O . TYR A 1 93 ? 21.239 -3.264 -9.728 1.00 78.81 93 TYR A O 1
ATOM 764 N N . ASN A 1 94 ? 20.327 -2.320 -7.896 1.00 80.38 94 ASN A N 1
ATOM 765 C CA . ASN A 1 94 ? 21.585 -2.029 -7.195 1.00 80.38 94 ASN A CA 1
ATOM 766 C C . ASN A 1 94 ? 22.595 -1.229 -8.053 1.00 80.38 94 ASN A C 1
ATOM 768 O O . ASN A 1 94 ? 23.761 -1.598 -8.171 1.00 80.38 94 ASN A O 1
ATOM 772 N N . HIS A 1 95 ? 22.116 -0.175 -8.728 1.00 79.00 95 HIS A N 1
ATOM 773 C CA . HIS A 1 95 ? 22.877 0.664 -9.675 1.00 79.00 95 HIS A CA 1
ATOM 774 C C . HIS A 1 95 ? 23.462 -0.064 -10.902 1.00 79.00 95 HIS A C 1
ATOM 776 O O . HIS A 1 95 ? 24.175 0.545 -11.700 1.00 79.00 95 HIS A O 1
ATOM 782 N N . LEU A 1 96 ? 23.135 -1.342 -11.096 1.00 74.62 96 LEU A N 1
ATOM 783 C CA . LEU A 1 96 ? 23.513 -2.133 -12.260 1.00 74.62 96 LEU A CA 1
ATOM 784 C C . LEU A 1 96 ? 22.301 -2.329 -13.172 1.00 74.62 96 LEU A C 1
ATOM 786 O O . LEU A 1 96 ? 21.163 -2.411 -12.711 1.00 74.62 96 LEU A O 1
ATOM 790 N N . LYS A 1 97 ? 22.546 -2.396 -14.481 1.00 78.94 97 LYS A N 1
ATOM 791 C CA . LYS A 1 97 ? 21.516 -2.724 -15.473 1.00 78.94 97 LYS A CA 1
ATOM 792 C C . LYS A 1 97 ? 21.455 -4.237 -15.642 1.00 78.94 97 LYS A C 1
ATOM 794 O O . LYS A 1 97 ? 22.476 -4.863 -15.917 1.00 78.94 97 LYS A O 1
ATOM 799 N N . TRP A 1 98 ? 20.261 -4.792 -15.513 1.00 78.94 98 TRP A N 1
ATOM 800 C CA . TRP A 1 98 ? 19.966 -6.212 -15.635 1.00 78.94 98 TRP A CA 1
ATOM 801 C C . TRP A 1 98 ? 18.986 -6.435 -16.774 1.00 78.94 98 TRP A C 1
ATOM 803 O O . TRP A 1 98 ? 18.087 -5.624 -16.985 1.00 78.94 98 TRP A O 1
ATOM 813 N N . ILE A 1 99 ? 19.150 -7.540 -17.493 1.00 83.06 99 ILE A N 1
ATOM 814 C CA . ILE A 1 99 ? 18.144 -8.009 -18.443 1.00 83.06 99 ILE A CA 1
ATOM 815 C C . ILE A 1 99 ? 17.211 -8.937 -17.669 1.00 83.06 99 ILE A C 1
ATOM 817 O O . ILE A 1 99 ? 17.660 -9.876 -17.010 1.00 83.06 99 ILE A O 1
ATOM 821 N N . GLY A 1 100 ? 15.920 -8.649 -17.719 1.00 84.50 100 GLY A N 1
ATOM 822 C CA . GLY A 1 100 ? 14.881 -9.435 -17.077 1.00 84.50 100 GLY A CA 1
ATOM 823 C C . GLY A 1 100 ? 13.804 -9.847 -18.067 1.00 84.50 100 GLY A C 1
ATOM 824 O O . GLY A 1 100 ? 13.568 -9.166 -19.062 1.00 84.50 100 GLY A O 1
ATOM 825 N N . LEU A 1 101 ? 13.168 -10.978 -17.793 1.00 86.62 101 LEU A N 1
ATOM 826 C CA . LEU A 1 101 ? 11.983 -11.456 -18.488 1.00 86.62 101 LEU A CA 1
ATOM 827 C C . LEU A 1 101 ? 10.745 -11.066 -17.680 1.00 86.62 101 LEU A C 1
ATOM 829 O O . LEU A 1 101 ? 10.713 -11.304 -16.472 1.00 86.62 101 LEU A O 1
ATOM 833 N N . VAL A 1 102 ? 9.729 -10.502 -18.328 1.00 88.12 102 VAL A N 1
ATOM 834 C CA . VAL A 1 102 ? 8.442 -10.226 -17.677 1.00 88.12 102 VAL A CA 1
ATOM 835 C C . VAL A 1 102 ? 7.670 -11.531 -17.512 1.00 88.12 102 VAL A C 1
ATOM 837 O O . VAL A 1 102 ? 7.278 -12.150 -18.497 1.00 88.12 102 VAL A O 1
ATOM 840 N N . ASP A 1 103 ? 7.473 -11.955 -16.268 1.00 84.38 103 ASP A N 1
ATOM 841 C CA . ASP A 1 103 ? 6.830 -13.225 -15.918 1.00 84.38 103 ASP A CA 1
ATOM 842 C C . ASP A 1 103 ? 5.314 -13.046 -15.748 1.00 84.38 103 ASP A C 1
ATOM 844 O O . ASP A 1 103 ? 4.501 -13.715 -16.388 1.00 84.38 103 ASP A O 1
ATOM 848 N N . SER A 1 104 ? 4.921 -12.056 -14.945 1.00 82.75 104 SER A N 1
ATOM 849 C CA . SER A 1 104 ? 3.519 -11.792 -14.624 1.00 82.75 104 SER A CA 1
ATOM 850 C C . SER A 1 104 ? 3.255 -10.309 -14.405 1.00 82.75 104 SER A C 1
ATOM 852 O O . SER A 1 104 ? 4.075 -9.622 -13.797 1.00 82.75 104 SER A O 1
ATOM 854 N N . TYR A 1 105 ? 2.078 -9.837 -14.803 1.00 82.25 105 TYR A N 1
ATOM 855 C CA . TYR A 1 105 ? 1.565 -8.523 -14.425 1.00 82.25 105 TYR A CA 1
ATOM 856 C C . TYR A 1 105 ? 0.629 -8.642 -13.223 1.00 82.25 105 TYR A C 1
ATOM 858 O O . TYR A 1 105 ? -0.185 -9.566 -13.158 1.00 82.25 105 TYR A O 1
ATOM 866 N N . ASN A 1 106 ? 0.757 -7.722 -12.271 1.00 78.31 106 ASN A N 1
ATOM 867 C CA . ASN A 1 106 ? -0.107 -7.649 -11.107 1.00 78.31 106 ASN A CA 1
ATOM 868 C C . ASN A 1 106 ? -1.041 -6.435 -11.208 1.00 78.31 106 ASN A C 1
ATOM 870 O O . ASN A 1 106 ? -0.632 -5.312 -10.916 1.00 78.31 106 ASN A O 1
ATOM 874 N N . ASP A 1 107 ? -2.303 -6.688 -11.569 1.00 72.50 107 ASP A N 1
ATOM 875 C CA . ASP A 1 107 ? -3.345 -5.663 -11.734 1.00 72.50 107 ASP A CA 1
ATOM 876 C C . ASP A 1 107 ? -3.606 -4.844 -10.453 1.00 72.50 107 ASP A C 1
ATOM 878 O O . ASP A 1 107 ? -4.037 -3.698 -10.532 1.00 72.50 107 ASP A O 1
ATOM 882 N N . GLU A 1 108 ? -3.366 -5.408 -9.261 1.00 64.88 108 GLU A N 1
ATOM 883 C CA . GLU A 1 108 ? -3.639 -4.725 -7.985 1.00 64.88 108 GLU A CA 1
ATOM 884 C C . GLU A 1 108 ? -2.607 -3.628 -7.678 1.00 64.88 108 GLU A C 1
ATOM 886 O O . GLU A 1 108 ? -2.930 -2.620 -7.043 1.00 64.88 108 GLU A O 1
ATOM 891 N N . PHE A 1 109 ? -1.364 -3.823 -8.125 1.00 66.81 109 PHE A N 1
ATOM 892 C CA . PHE A 1 109 ? -0.242 -2.924 -7.835 1.00 66.81 109 PHE A CA 1
ATOM 893 C C . PHE A 1 109 ? 0.283 -2.197 -9.076 1.00 66.81 109 PHE A C 1
ATOM 895 O O . PHE A 1 109 ? 1.152 -1.344 -8.940 1.00 66.81 109 PHE A O 1
ATOM 902 N N . GLU A 1 110 ? -0.251 -2.519 -10.259 1.00 73.81 110 GLU A N 1
ATOM 903 C CA . GLU A 1 110 ? 0.249 -2.072 -11.566 1.00 73.81 110 GLU A CA 1
ATOM 904 C C . GLU A 1 110 ? 1.746 -2.383 -11.779 1.00 73.81 110 GLU A C 1
ATOM 906 O O . GLU A 1 110 ? 2.430 -1.720 -12.557 1.00 73.81 110 GLU A O 1
ATOM 911 N N . ASP A 1 111 ? 2.239 -3.432 -11.115 1.00 78.31 111 ASP A N 1
ATOM 912 C CA . ASP A 1 111 ? 3.644 -3.839 -11.104 1.00 78.31 111 ASP A CA 1
ATOM 913 C C . ASP A 1 111 ? 3.876 -5.101 -11.949 1.00 78.31 111 ASP A C 1
ATOM 915 O O . ASP A 1 111 ? 3.000 -5.959 -12.104 1.00 78.31 111 ASP A O 1
ATOM 919 N N . PHE A 1 112 ? 5.099 -5.252 -12.462 1.00 82.94 112 PHE A N 1
ATOM 920 C CA . PHE A 1 112 ? 5.526 -6.428 -13.220 1.00 82.94 112 PHE A CA 1
ATOM 921 C C . PHE A 1 112 ? 6.479 -7.296 -12.396 1.00 82.94 112 PHE A C 1
ATOM 923 O O . PHE A 1 112 ? 7.505 -6.831 -11.897 1.00 82.94 112 PHE A O 1
ATOM 930 N N . GLY A 1 113 ? 6.174 -8.587 -12.309 1.00 84.19 113 GLY A N 1
ATOM 931 C CA . GLY A 1 113 ? 7.113 -9.608 -11.867 1.00 84.19 113 GLY A CA 1
ATOM 932 C C . GLY A 1 113 ? 8.172 -9.825 -12.942 1.00 84.19 113 GLY A C 1
ATOM 933 O O . GLY A 1 113 ? 7.845 -10.189 -14.071 1.00 84.19 113 GLY A O 1
ATOM 934 N N . ILE A 1 114 ? 9.437 -9.583 -12.598 1.00 85.62 114 ILE A N 1
ATOM 935 C CA . ILE A 1 114 ? 10.562 -9.692 -13.528 1.00 85.62 114 ILE A CA 1
ATOM 936 C C . ILE A 1 114 ? 11.518 -10.783 -13.050 1.00 85.62 114 ILE A C 1
ATOM 938 O O . ILE A 1 114 ? 12.121 -10.680 -11.982 1.00 85.62 114 ILE A O 1
ATOM 942 N N . SER A 1 115 ? 11.697 -11.808 -13.878 1.00 85.12 115 SER A N 1
ATOM 943 C CA . SER A 1 115 ? 12.712 -12.842 -13.688 1.00 85.12 115 SER A CA 1
ATOM 944 C C . SER A 1 115 ? 14.038 -12.376 -14.282 1.00 85.12 115 SER A C 1
ATOM 946 O O . SER A 1 115 ? 14.183 -12.286 -15.502 1.00 85.12 115 SER A O 1
ATOM 948 N N . PHE A 1 116 ? 15.026 -12.064 -13.440 1.00 83.56 116 PHE A N 1
ATOM 949 C CA . PHE A 1 116 ? 16.352 -11.674 -13.923 1.00 83.56 116 PHE A CA 1
ATOM 950 C C . PHE A 1 116 ? 17.056 -12.836 -14.618 1.00 83.56 116 PHE A C 1
ATOM 952 O O . PHE A 1 116 ? 17.216 -13.922 -14.058 1.00 83.56 116 PHE A O 1
ATOM 959 N N . LEU A 1 117 ? 17.539 -12.580 -15.829 1.00 75.25 117 LEU A N 1
ATOM 960 C CA . LEU A 1 117 ? 18.334 -13.535 -16.578 1.00 75.25 117 LEU A CA 1
ATOM 961 C C . LEU A 1 117 ? 19.794 -13.352 -16.166 1.00 75.25 117 LEU A C 1
ATOM 963 O O . LEU A 1 117 ? 20.463 -12.399 -16.561 1.00 75.25 117 LEU A O 1
ATOM 967 N N . PHE A 1 118 ? 20.284 -14.258 -15.324 1.00 68.75 118 PHE A N 1
ATOM 968 C CA . PHE A 1 118 ? 21.718 -14.398 -15.061 1.00 68.75 118 PHE A CA 1
ATOM 969 C C . PHE A 1 118 ? 22.408 -14.962 -16.334 1.00 68.75 118 PHE A C 1
ATOM 971 O O . PHE A 1 118 ? 21.784 -15.734 -17.063 1.00 68.75 118 PHE A O 1
ATOM 978 N N . PRO A 1 119 ? 23.676 -14.603 -16.627 1.00 59.03 119 PRO A N 1
ATOM 979 C CA . PRO A 1 119 ? 24.749 -14.773 -15.670 1.00 59.03 119 PRO A CA 1
ATOM 980 C C . PRO A 1 119 ? 25.443 -13.475 -15.254 1.00 59.03 119 PRO A C 1
ATOM 982 O O . PRO A 1 119 ? 25.474 -12.487 -15.980 1.00 59.03 119 PRO A O 1
ATOM 985 N N . SER A 1 120 ? 26.071 -13.510 -14.085 1.00 47.88 120 SER A N 1
ATOM 986 C CA . SER A 1 120 ? 27.162 -12.628 -13.687 1.00 47.88 120 SER A CA 1
ATOM 987 C C . SER A 1 120 ? 28.131 -12.380 -14.849 1.00 47.88 120 SER A C 1
ATOM 989 O O . SER A 1 120 ? 28.976 -13.224 -15.148 1.00 47.88 120 SER A O 1
ATOM 991 N N . GLY A 1 121 ? 28.038 -11.196 -15.452 1.00 50.22 121 GLY A N 1
ATOM 992 C CA . GLY A 1 121 ? 29.064 -10.613 -16.309 1.00 50.22 121 GLY A CA 1
ATOM 993 C C . GLY A 1 121 ? 29.198 -11.188 -17.722 1.00 50.22 121 GLY A C 1
ATOM 994 O O . GLY A 1 121 ? 28.539 -12.143 -18.126 1.00 50.22 121 GLY A O 1
ATOM 995 N N . TYR A 1 122 ? 30.100 -10.560 -18.482 1.00 50.16 122 TYR A N 1
ATOM 996 C CA . TYR A 1 122 ? 30.557 -11.019 -19.791 1.00 50.16 122 TYR A CA 1
ATOM 997 C C . TYR A 1 122 ? 31.001 -12.482 -19.706 1.00 50.16 122 TYR A C 1
ATOM 999 O O . TYR A 1 122 ? 32.056 -12.793 -19.146 1.00 50.16 122 TYR A O 1
ATOM 1007 N N . CYS A 1 123 ? 30.220 -13.393 -20.280 1.00 48.84 123 CYS A N 1
ATOM 1008 C CA . CYS A 1 123 ? 30.686 -14.753 -20.464 1.00 48.84 123 CYS A CA 1
ATOM 1009 C C . CYS A 1 123 ? 31.738 -14.742 -21.576 1.00 48.84 123 CYS A C 1
ATOM 1011 O O . CYS A 1 123 ? 31.421 -14.449 -22.726 1.00 48.84 123 CYS A O 1
ATOM 1013 N N . LYS A 1 124 ? 32.992 -15.082 -21.248 1.00 54.66 124 LYS A N 1
ATOM 1014 C CA . LYS A 1 124 ? 34.105 -15.175 -22.218 1.00 54.66 124 LYS A CA 1
ATOM 1015 C C . LYS A 1 124 ? 33.823 -16.110 -23.404 1.00 54.66 124 LYS A C 1
ATOM 1017 O O . LYS A 1 124 ? 34.573 -16.087 -24.372 1.00 54.66 124 LYS A O 1
ATOM 1022 N N . TYR A 1 125 ? 32.784 -16.937 -23.312 1.00 57.69 125 TYR A N 1
ATOM 1023 C CA . TYR A 1 125 ? 32.460 -17.985 -24.273 1.00 57.69 125 TYR A CA 1
ATOM 1024 C C . TYR A 1 125 ? 31.272 -17.663 -25.187 1.00 57.69 125 TYR A C 1
ATOM 1026 O O . TYR A 1 125 ? 30.969 -18.472 -26.058 1.00 57.69 125 TYR A O 1
ATOM 1034 N N . TYR A 1 126 ? 30.615 -16.506 -25.036 1.00 53.28 126 TYR A N 1
ATOM 1035 C CA . TYR A 1 126 ? 29.488 -16.126 -25.893 1.00 53.28 126 TYR A CA 1
ATOM 1036 C C . TYR A 1 126 ? 29.662 -14.712 -26.452 1.00 53.28 126 TYR A C 1
ATOM 1038 O O . TYR A 1 126 ? 29.905 -13.760 -25.713 1.00 53.28 126 TYR A O 1
ATOM 1046 N N . TYR A 1 127 ? 29.514 -14.585 -27.772 1.00 53.88 127 TYR A N 1
ATOM 1047 C CA . TYR A 1 127 ? 29.525 -13.320 -28.504 1.00 53.88 127 TYR A CA 1
ATOM 1048 C C . TYR A 1 127 ? 28.136 -13.061 -29.088 1.00 53.88 127 TYR A C 1
ATOM 1050 O O . TYR A 1 127 ? 27.518 -13.973 -29.636 1.00 53.88 127 TYR A O 1
ATOM 1058 N N . PHE A 1 128 ? 27.656 -11.820 -28.998 1.00 47.16 128 PHE A N 1
ATOM 1059 C CA . PHE A 1 128 ? 26.444 -11.410 -29.705 1.00 47.16 128 PHE A CA 1
ATOM 1060 C C . PHE A 1 128 ? 26.747 -11.238 -31.204 1.00 47.16 128 PHE A C 1
ATOM 1062 O O . PHE A 1 128 ? 27.798 -10.680 -31.540 1.00 47.16 128 PHE A O 1
ATOM 1069 N N . PRO A 1 129 ? 25.867 -11.709 -32.108 1.00 47.19 129 PRO A N 1
ATOM 1070 C CA . PRO A 1 129 ? 26.029 -11.485 -33.540 1.00 47.19 129 PRO A CA 1
ATOM 1071 C C . PRO A 1 129 ? 25.938 -9.985 -33.863 1.00 47.19 129 PRO A C 1
ATOM 1073 O O . PRO A 1 129 ? 25.153 -9.263 -33.247 1.00 47.19 129 PRO A O 1
ATOM 1076 N N . ARG A 1 130 ? 26.781 -9.534 -34.799 1.00 43.97 130 ARG A N 1
ATOM 1077 C CA . ARG A 1 130 ? 26.745 -8.181 -35.375 1.00 43.97 130 ARG A CA 1
ATOM 1078 C C . ARG A 1 130 ? 25.689 -8.074 -36.462 1.00 43.97 130 ARG A C 1
ATOM 1080 O O . ARG A 1 130 ? 25.538 -9.069 -37.203 1.00 43.97 130 ARG A O 1
#

Organism: Meganyctiphanes norvegica (NCBI:txid48144)

Foldseek 3Di:
DDPPDDDDDDDDDPVVVVVVVVVVVVCVVPDDDFFQQPQFDDWDDPDPFKIWTHNDPPDPDTDIDTPDPPPPPPPDDDPPPDDDQQDWDWDADPNDTFIWGFHDADPRNRDTDTHTDDDDDDDPPDDDDD

Sequence (130 aa):
MKILVKITKFYTSYEDIEKEENIVNERFSKCITIPGTRKYHKFVCINESKIKVFEISSDENVEEKCIQKEDKLTISSSSIFQPKNGDFVVCTYNHLKWIGLVDSYNDEFEDFGISFLFPSGYCKYYYFPR

Secondary structure (DSSP, 8-state):
-------------HHHHHHHHHHHHHHHHH----TT-TT-SEEEEEETTEEEEESSTT----EEEESS---------S----PPTT-EEEEEETTEEEEEEEEEEETTTTEEEEEE---SS--TT-----

pLDDT: mean 75.88, std 15.74, range [38.81, 96.25]